Protein AF-A0A534RZ06-F1 (afdb_monomer_lite)

Structure (mmCIF, N/CA/C/O backbone):
data_AF-A0A534RZ06-F1
#
_entry.id   AF-A0A534RZ06-F1
#
loop_
_atom_site.group_PDB
_atom_site.id
_atom_site.type_symbol
_atom_site.label_atom_id
_atom_site.label_alt_id
_atom_site.label_comp_id
_atom_site.label_asym_id
_atom_site.label_entity_id
_atom_site.label_seq_id
_atom_site.pdbx_PDB_ins_code
_atom_site.Cartn_x
_atom_site.Cartn_y
_atom_site.Cartn_z
_atom_site.occupancy
_atom_site.B_iso_or_equiv
_atom_site.auth_seq_id
_atom_site.auth_comp_id
_atom_site.auth_asym_id
_atom_site.auth_atom_id
_atom_site.pdbx_PDB_model_num
ATOM 1 N N . MET A 1 1 ? 25.420 -10.257 12.983 1.00 40.84 1 MET A N 1
ATOM 2 C CA . MET A 1 1 ? 25.361 -9.432 11.754 1.00 40.84 1 MET A CA 1
ATOM 3 C C . MET A 1 1 ? 24.153 -8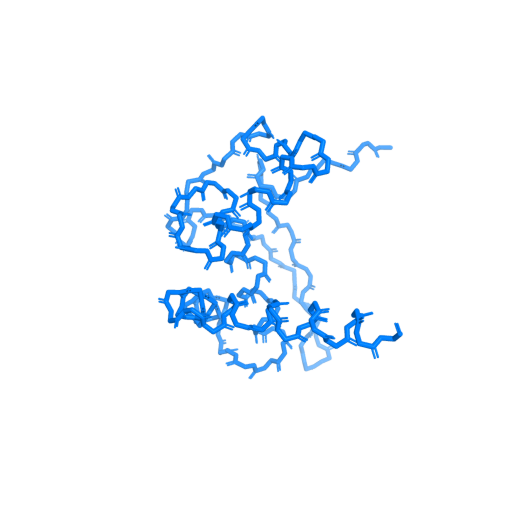.516 11.864 1.00 40.84 1 MET A C 1
ATOM 5 O O . MET A 1 1 ? 23.089 -9.042 12.169 1.00 40.84 1 MET A O 1
ATOM 9 N N . PRO A 1 2 ? 24.287 -7.189 11.704 1.00 40.28 2 PRO A N 1
ATOM 10 C CA . PRO A 1 2 ? 23.161 -6.281 11.870 1.00 40.28 2 PRO A CA 1
ATOM 11 C C . PRO A 1 2 ? 22.252 -6.364 10.639 1.00 40.28 2 PRO A C 1
ATOM 13 O O . PRO A 1 2 ? 22.659 -6.086 9.514 1.00 40.28 2 PRO A O 1
ATOM 16 N N . SER A 1 3 ? 21.017 -6.792 10.867 1.00 42.94 3 SER A N 1
ATOM 17 C CA . SER A 1 3 ? 19.908 -6.768 9.919 1.00 42.94 3 SER A CA 1
ATOM 18 C C . SER A 1 3 ? 19.452 -5.320 9.714 1.00 42.94 3 SER A C 1
ATOM 20 O O . SER A 1 3 ? 18.715 -4.786 10.541 1.00 42.94 3 SER A O 1
ATOM 22 N N . CYS A 1 4 ? 19.925 -4.673 8.647 1.00 35.75 4 CYS A N 1
ATOM 23 C CA . CYS A 1 4 ? 19.556 -3.300 8.302 1.00 35.75 4 CYS A CA 1
ATOM 24 C C . CYS A 1 4 ? 18.425 -3.267 7.257 1.00 35.75 4 CYS A C 1
ATOM 26 O O . CYS A 1 4 ? 18.323 -4.121 6.378 1.00 35.75 4 CYS A O 1
ATOM 28 N N . SER A 1 5 ? 17.548 -2.290 7.433 1.00 39.47 5 SER A N 1
ATOM 29 C CA . SER A 1 5 ? 16.148 -2.193 7.017 1.00 39.47 5 SER A CA 1
ATOM 30 C C . SER A 1 5 ? 15.879 -1.816 5.546 1.00 39.47 5 SER A C 1
ATOM 32 O O . SER A 1 5 ? 16.617 -1.084 4.893 1.00 39.47 5 SER A O 1
ATOM 34 N N . ARG A 1 6 ? 14.729 -2.318 5.074 1.00 52.69 6 ARG A N 1
ATOM 35 C CA . ARG A 1 6 ? 14.227 -2.573 3.704 1.00 52.69 6 ARG A CA 1
ATOM 36 C C . ARG A 1 6 ? 14.026 -1.418 2.696 1.00 52.69 6 ARG A C 1
ATOM 38 O O . ARG A 1 6 ? 13.362 -1.655 1.699 1.00 52.69 6 ARG A O 1
ATOM 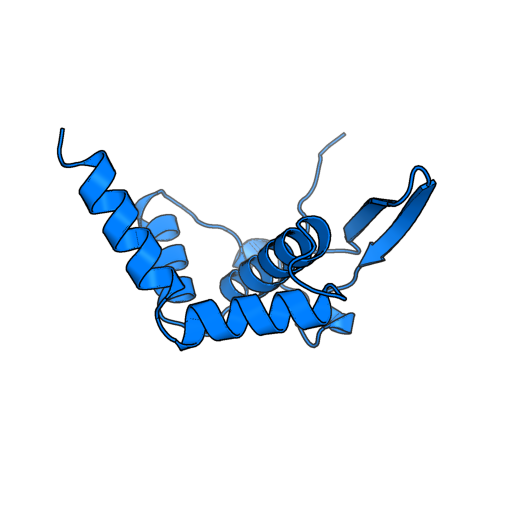45 N N . ILE A 1 7 ? 14.580 -0.215 2.867 1.00 47.81 7 ILE A N 1
ATOM 46 C CA . ILE A 1 7 ? 14.417 0.874 1.858 1.00 47.81 7 ILE A CA 1
ATOM 47 C C . ILE A 1 7 ? 15.700 1.606 1.459 1.00 47.81 7 ILE A C 1
ATOM 49 O O . ILE A 1 7 ? 15.724 2.289 0.437 1.00 47.81 7 ILE A O 1
ATOM 53 N N . CYS A 1 8 ? 16.805 1.390 2.168 1.00 46.25 8 CYS A N 1
ATOM 54 C CA . CYS A 1 8 ? 18.085 2.019 1.829 1.00 46.25 8 CYS A CA 1
ATOM 55 C C . CYS A 1 8 ? 18.900 1.247 0.765 1.00 46.25 8 CYS A C 1
ATOM 57 O O . CYS A 1 8 ? 20.015 1.648 0.442 1.00 46.25 8 CYS A O 1
ATOM 59 N N . GLY A 1 9 ? 18.373 0.142 0.222 1.00 53.78 9 GLY A N 1
ATOM 60 C CA . GLY A 1 9 ? 19.046 -0.723 -0.754 1.00 53.78 9 GLY A CA 1
ATOM 61 C C . GLY A 1 9 ? 18.098 -1.757 -1.382 1.00 53.78 9 GLY A C 1
ATOM 62 O O . GLY A 1 9 ? 16.925 -1.802 -1.003 1.00 53.78 9 GLY A O 1
ATOM 63 N N . PRO A 1 10 ? 18.575 -2.583 -2.335 1.00 55.88 10 PRO A N 1
ATOM 64 C CA . PRO A 1 10 ? 17.740 -3.562 -3.031 1.00 55.88 10 PRO A CA 1
ATOM 65 C C . PRO A 1 10 ? 17.096 -4.540 -2.041 1.00 55.88 10 PRO A C 1
ATOM 67 O O . PRO A 1 10 ? 17.781 -5.197 -1.251 1.00 55.88 10 PRO A O 1
ATOM 70 N N . THR A 1 11 ? 15.767 -4.656 -2.089 1.00 66.62 11 THR A N 1
ATOM 71 C CA . THR A 1 11 ? 15.027 -5.633 -1.286 1.00 66.62 11 THR A CA 1
ATOM 72 C C . THR A 1 11 ? 15.083 -6.980 -1.990 1.00 66.62 11 THR A C 1
ATOM 74 O O . THR A 1 11 ? 14.470 -7.163 -3.038 1.00 66.62 11 THR A O 1
ATOM 77 N N . LYS A 1 12 ? 15.817 -7.937 -1.415 1.00 66.50 12 LYS A N 1
ATOM 78 C CA . LYS A 1 12 ? 15.783 -9.329 -1.874 1.00 66.50 12 LYS A CA 1
ATOM 79 C C . LYS A 1 12 ? 14.431 -9.950 -1.537 1.00 66.50 12 LYS A C 1
ATOM 81 O O . LYS A 1 12 ? 14.016 -9.943 -0.376 1.00 66.50 12 LYS A O 1
ATOM 86 N N . VAL A 1 13 ? 13.775 -10.498 -2.549 1.00 73.38 13 VAL A N 1
ATOM 87 C CA . VAL A 1 13 ? 12.509 -11.216 -2.448 1.00 73.38 13 VAL A CA 1
ATOM 88 C C . VAL A 1 13 ? 12.738 -12.654 -2.882 1.00 73.38 13 VAL A C 1
ATOM 90 O O . VAL A 1 13 ? 13.259 -12.904 -3.965 1.00 73.38 13 VAL A O 1
ATOM 93 N N . ALA A 1 14 ? 12.353 -13.585 -2.013 1.00 76.06 14 ALA A N 1
ATOM 94 C CA . ALA A 1 14 ? 12.211 -14.993 -2.343 1.00 76.06 14 ALA A CA 1
ATOM 95 C C . ALA A 1 14 ? 10.710 -15.279 -2.453 1.00 76.06 14 ALA A C 1
ATOM 97 O O . ALA A 1 14 ? 9.993 -15.270 -1.452 1.00 76.06 14 ALA A O 1
ATOM 98 N N . GLU A 1 15 ? 10.228 -15.457 -3.676 1.00 76.69 15 GLU A N 1
ATOM 99 C CA . GLU A 1 15 ? 8.833 -15.750 -3.982 1.00 76.69 15 GLU A CA 1
ATOM 100 C C . GLU A 1 15 ? 8.664 -17.255 -4.183 1.00 76.69 15 GLU A C 1
ATOM 102 O O . GLU A 1 15 ? 9.289 -17.834 -5.068 1.00 76.69 15 GLU A O 1
ATOM 107 N N . LEU A 1 16 ? 7.799 -17.887 -3.389 1.00 78.19 16 LEU A N 1
ATOM 108 C CA . LEU A 1 16 ? 7.357 -19.259 -3.625 1.00 78.19 16 LEU A CA 1
ATOM 109 C C . LEU A 1 16 ? 6.028 -19.224 -4.382 1.00 78.19 16 LEU A C 1
ATOM 111 O O . LEU A 1 16 ? 5.011 -18.811 -3.825 1.00 78.19 16 LEU A O 1
ATOM 115 N N . ARG A 1 17 ? 6.029 -19.686 -5.632 1.00 74.69 17 ARG A N 1
ATOM 116 C CA . ARG A 1 17 ? 4.838 -19.740 -6.484 1.00 74.69 17 ARG A CA 1
ATOM 117 C C . ARG A 1 17 ? 4.817 -21.039 -7.278 1.00 74.69 17 ARG A C 1
ATOM 119 O O . ARG A 1 17 ? 5.828 -21.425 -7.857 1.00 74.69 17 ARG A O 1
ATOM 126 N N . ASP A 1 18 ? 3.677 -21.730 -7.266 1.00 76.62 18 ASP A N 1
ATOM 127 C CA . ASP A 1 18 ? 3.473 -23.008 -7.969 1.00 76.62 18 ASP A CA 1
ATOM 128 C C . ASP A 1 18 ? 4.553 -24.066 -7.647 1.00 76.62 18 ASP A C 1
ATOM 130 O O . ASP A 1 18 ? 5.008 -24.818 -8.507 1.00 76.62 18 ASP A O 1
ATOM 134 N N . GLY A 1 19 ? 5.009 -24.096 -6.388 1.00 79.25 19 GLY A N 1
ATOM 135 C CA . GLY A 1 19 ? 6.055 -25.011 -5.915 1.00 79.25 19 GLY A CA 1
ATOM 136 C C . GLY A 1 19 ? 7.485 -24.637 -6.326 1.00 79.25 19 GLY A C 1
ATOM 137 O O . GLY A 1 19 ? 8.414 -25.365 -5.988 1.00 79.25 19 GLY A O 1
ATOM 138 N N . GLN A 1 20 ? 7.688 -23.510 -7.016 1.00 75.25 20 GLN A N 1
ATOM 139 C CA . GLN A 1 20 ? 9.003 -23.006 -7.412 1.00 75.25 20 GLN A CA 1
ATOM 140 C C . GLN A 1 20 ? 9.376 -21.766 -6.602 1.00 75.25 20 GLN A C 1
ATOM 142 O O . GLN A 1 20 ? 8.563 -20.858 -6.430 1.00 75.25 20 GLN A O 1
ATOM 147 N N . VAL A 1 21 ? 10.621 -21.716 -6.129 1.00 81.88 21 VAL A N 1
ATOM 148 C CA . VAL A 1 21 ? 11.184 -20.522 -5.489 1.00 81.88 21 VAL A CA 1
ATOM 149 C C . VAL A 1 21 ? 11.902 -19.697 -6.549 1.00 81.88 21 VAL A C 1
ATOM 151 O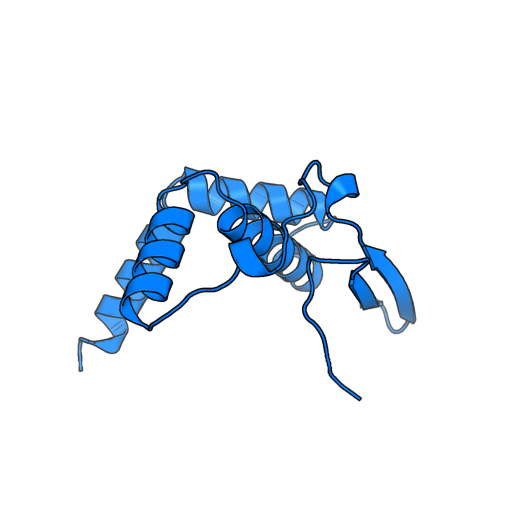 O . VAL A 1 21 ? 12.816 -20.189 -7.210 1.00 81.88 21 VAL A O 1
ATOM 154 N N . LYS A 1 22 ? 11.498 -18.440 -6.705 1.00 80.50 22 LYS A N 1
ATOM 155 C CA . LYS A 1 22 ? 12.196 -17.443 -7.516 1.00 80.50 22 LYS A CA 1
ATOM 156 C C . LYS A 1 22 ? 12.785 -16.388 -6.600 1.00 80.50 22 LYS A C 1
ATOM 158 O O . LYS A 1 22 ? 12.086 -15.812 -5.772 1.00 80.50 22 LYS A O 1
ATOM 163 N N . GLU A 1 23 ? 14.069 -16.118 -6.774 1.00 80.56 23 GLU A N 1
ATOM 164 C CA . GLU A 1 23 ? 14.753 -15.038 -6.076 1.00 80.56 23 GLU A CA 1
ATOM 165 C C . GLU A 1 23 ? 14.960 -13.865 -7.027 1.00 80.56 23 GLU A C 1
ATOM 167 O O . GLU A 1 23 ? 15.495 -14.025 -8.124 1.00 80.56 23 GLU A O 1
ATOM 172 N N . TYR A 1 24 ? 14.539 -12.677 -6.609 1.00 79.19 24 TYR A N 1
ATOM 173 C CA . TYR A 1 24 ? 14.765 -11.444 -7.352 1.00 79.19 24 TYR A CA 1
ATOM 174 C C . TYR A 1 24 ? 14.971 -10.267 -6.403 1.00 79.19 24 TYR A C 1
ATOM 176 O O . TYR A 1 24 ? 14.637 -10.316 -5.218 1.00 79.19 24 TYR A O 1
ATOM 184 N N . ALA A 1 25 ? 15.576 -9.203 -6.919 1.00 74.62 25 ALA A N 1
ATOM 185 C CA . ALA A 1 25 ? 15.749 -7.958 -6.192 1.00 74.62 25 ALA A CA 1
ATOM 186 C C . ALA A 1 25 ? 14.710 -6.944 -6.665 1.00 74.62 25 ALA A C 1
ATOM 188 O O . ALA A 1 25 ? 14.467 -6.806 -7.863 1.00 74.62 25 ALA A O 1
ATOM 189 N N . ILE A 1 26 ? 14.121 -6.244 -5.704 1.00 73.38 26 ILE A N 1
ATOM 190 C CA . ILE A 1 26 ? 13.210 -5.137 -5.932 1.00 73.38 26 ILE A CA 1
ATOM 191 C C . ILE A 1 26 ? 13.902 -3.839 -5.525 1.00 73.38 26 ILE A C 1
ATOM 193 O O . ILE A 1 26 ? 14.391 -3.718 -4.397 1.00 73.38 26 ILE A O 1
ATOM 197 N N . GLU A 1 27 ? 13.880 -2.853 -6.414 1.00 77.38 27 GLU A N 1
ATOM 198 C CA . GLU A 1 27 ? 14.304 -1.485 -6.135 1.00 77.38 27 GLU A CA 1
ATOM 199 C C . GLU A 1 27 ? 13.097 -0.530 -6.142 1.00 77.38 27 GLU A C 1
ATOM 201 O O . GLU A 1 27 ? 12.252 -0.629 -7.036 1.00 77.38 27 GLU A O 1
ATOM 206 N N . PRO A 1 28 ? 12.988 0.406 -5.176 1.00 71.44 28 PRO A N 1
ATOM 207 C CA . PRO A 1 28 ? 11.896 1.386 -5.129 1.00 71.44 28 PRO A CA 1
ATOM 208 C C . PRO A 1 28 ? 11.724 2.170 -6.439 1.00 71.44 28 PRO A C 1
ATOM 210 O O . PRO A 1 28 ? 10.599 2.474 -6.844 1.00 71.44 28 PRO A O 1
ATOM 213 N N . GLU A 1 29 ? 12.830 2.441 -7.134 1.00 77.38 29 GLU A N 1
ATOM 214 C CA . GLU A 1 29 ? 12.856 3.148 -8.414 1.00 77.38 29 GLU A CA 1
ATOM 215 C C . GLU A 1 29 ? 12.071 2.436 -9.519 1.00 77.38 29 GLU A C 1
ATOM 217 O O . GLU A 1 29 ? 11.515 3.104 -10.390 1.00 77.38 29 GLU A O 1
ATOM 222 N N . GLN A 1 30 ? 11.962 1.103 -9.467 1.00 73.88 30 GLN A N 1
ATOM 223 C CA . GLN A 1 30 ? 11.200 0.320 -10.447 1.00 73.88 30 GLN A CA 1
ATOM 224 C C . GLN A 1 30 ? 9.699 0.633 -10.409 1.00 73.88 30 GLN A C 1
ATOM 226 O O . GLN A 1 30 ? 8.997 0.382 -11.384 1.00 73.88 30 GLN A O 1
ATOM 231 N N . PHE A 1 31 ? 9.211 1.214 -9.310 1.00 72.94 31 PHE A N 1
ATOM 232 C CA . PHE A 1 31 ? 7.812 1.614 -9.145 1.00 72.94 31 PHE A CA 1
ATOM 233 C C . PHE A 1 31 ? 7.629 3.135 -9.089 1.00 72.94 31 PHE A C 1
ATOM 235 O O . PHE A 1 31 ? 6.558 3.615 -8.724 1.00 72.94 31 PHE A O 1
ATOM 242 N N . GLY A 1 32 ? 8.665 3.904 -9.441 1.00 72.62 32 GLY A N 1
ATOM 243 C CA . GLY A 1 32 ? 8.625 5.367 -9.428 1.00 72.62 32 GLY A CA 1
ATOM 244 C C . GLY A 1 32 ? 8.786 5.999 -8.041 1.00 72.62 32 GLY A C 1
ATOM 245 O O . GLY A 1 32 ? 8.567 7.203 -7.899 1.00 72.62 32 GLY A O 1
ATOM 246 N N . PHE A 1 33 ? 9.186 5.227 -7.026 1.00 75.44 33 PHE A N 1
ATOM 247 C CA . PHE A 1 33 ? 9.494 5.760 -5.701 1.00 75.44 33 PHE A CA 1
ATOM 248 C C . PHE A 1 33 ? 10.945 6.231 -5.621 1.00 75.44 33 PHE A C 1
ATOM 250 O O . PHE A 1 33 ? 11.847 5.663 -6.237 1.00 75.44 33 PHE A O 1
ATOM 257 N N . LYS A 1 34 ? 11.186 7.278 -4.829 1.00 71.00 34 LYS A N 1
ATOM 258 C CA . LYS A 1 34 ? 12.549 7.718 -4.518 1.00 71.00 34 LYS A CA 1
ATOM 259 C C . LYS A 1 34 ? 13.107 6.864 -3.384 1.00 71.00 34 LYS A C 1
ATOM 261 O O . LYS A 1 34 ? 12.390 6.564 -2.429 1.00 71.00 34 LYS A O 1
ATOM 266 N N . ARG A 1 35 ? 14.400 6.525 -3.444 1.00 66.81 35 ARG A N 1
ATOM 267 C CA . ARG A 1 35 ? 15.103 5.976 -2.275 1.00 66.81 35 ARG A CA 1
ATOM 268 C C . ARG A 1 35 ? 14.983 6.968 -1.127 1.00 66.81 35 ARG A C 1
ATOM 270 O O . ARG A 1 35 ? 15.395 8.119 -1.254 1.00 66.81 35 ARG A O 1
ATOM 277 N N . CYS A 1 3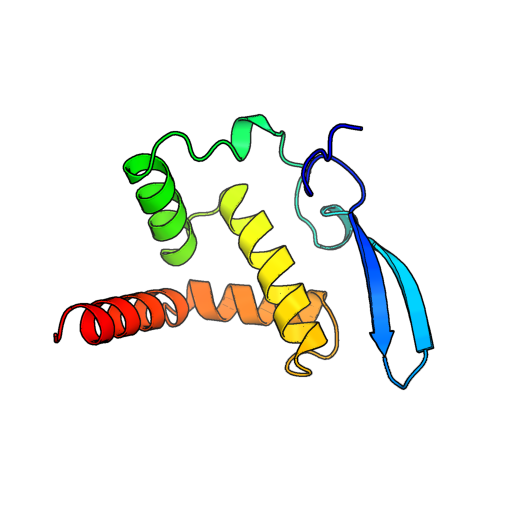6 ? 14.399 6.509 -0.032 1.00 63.66 36 CYS A N 1
ATOM 278 C CA . CYS A 1 36 ? 14.282 7.292 1.188 1.00 63.66 36 CYS A CA 1
ATOM 279 C C . CYS A 1 36 ? 15.479 6.971 2.079 1.00 63.66 36 CYS A C 1
ATOM 281 O O . CYS A 1 36 ? 15.945 5.828 2.119 1.00 63.66 36 CYS A O 1
ATOM 283 N N . ARG A 1 37 ? 15.991 7.975 2.784 1.00 60.81 37 ARG A N 1
ATOM 284 C CA . ARG A 1 37 ? 17.065 7.765 3.755 1.00 60.81 37 ARG A CA 1
ATOM 285 C C . ARG A 1 37 ? 16.480 7.201 5.050 1.00 60.81 37 ARG A C 1
ATOM 287 O O . ARG A 1 37 ? 15.305 7.411 5.351 1.00 60.81 37 ARG A O 1
ATOM 294 N N . LEU A 1 38 ? 17.283 6.460 5.812 1.00 60.34 38 LEU A N 1
ATOM 295 C CA . LEU A 1 38 ? 16.814 5.755 7.011 1.00 60.34 38 LEU A CA 1
ATOM 29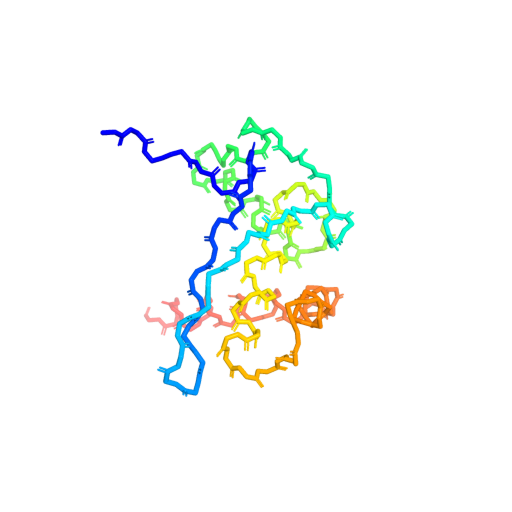6 C C . LEU A 1 38 ? 16.209 6.721 8.044 1.00 60.34 38 LEU A C 1
ATOM 298 O O . LEU A 1 38 ? 15.255 6.380 8.742 1.00 60.34 38 LEU A O 1
ATOM 302 N N . GLU A 1 39 ? 16.728 7.946 8.095 1.00 59.91 39 GLU A N 1
ATOM 303 C CA . GLU A 1 39 ? 16.268 9.012 8.980 1.00 59.91 39 GLU A CA 1
ATOM 304 C C . GLU A 1 39 ? 14.832 9.462 8.663 1.00 59.91 39 GLU A C 1
ATOM 306 O O . GLU A 1 39 ? 14.129 9.936 9.551 1.00 59.91 39 GLU A O 1
ATOM 311 N N . GLU A 1 40 ? 14.356 9.270 7.428 1.00 60.94 40 GLU A N 1
ATOM 312 C CA . GLU A 1 40 ? 12.993 9.622 6.999 1.00 60.94 40 GLU A CA 1
ATOM 313 C C . GLU A 1 40 ? 11.949 8.571 7.415 1.00 60.94 40 GLU A C 1
ATOM 315 O O . GLU A 1 40 ? 10.746 8.817 7.316 1.00 60.94 40 GLU A O 1
ATOM 320 N N . LEU A 1 41 ? 12.402 7.405 7.891 1.00 61.59 41 LEU A N 1
ATOM 321 C CA . LEU A 1 41 ? 11.564 6.298 8.367 1.00 61.59 41 LEU A CA 1
ATOM 322 C C . LEU A 1 41 ? 11.593 6.134 9.889 1.00 61.59 41 LEU A C 1
ATOM 324 O O . LEU A 1 41 ? 10.951 5.228 10.422 1.00 61.59 41 LEU A O 1
ATOM 328 N N . HIS A 1 42 ? 12.326 6.991 10.600 1.00 66.75 42 HIS A N 1
ATOM 329 C CA . HIS A 1 42 ? 12.354 6.965 12.055 1.00 66.75 42 HIS A CA 1
ATOM 330 C C . HIS A 1 42 ? 10.999 7.424 12.615 1.00 66.75 42 HIS A C 1
ATOM 332 O O . HIS A 1 42 ? 10.699 8.613 12.670 1.00 66.75 42 HIS A O 1
ATOM 338 N N . GLY A 1 43 ? 10.187 6.460 13.060 1.00 60.44 43 GLY A N 1
ATOM 339 C CA . GLY A 1 43 ? 8.867 6.699 13.658 1.00 60.44 43 GLY A CA 1
ATOM 340 C C . GLY A 1 43 ? 8.895 7.380 15.030 1.00 60.44 43 GLY A C 1
ATOM 341 O O . GLY A 1 43 ? 7.843 7.755 15.540 1.00 60.44 43 GLY A O 1
ATOM 342 N N . GLY A 1 44 ? 10.080 7.564 15.621 1.00 73.75 44 GLY A N 1
ATOM 343 C CA . GLY A 1 44 ? 10.245 8.223 16.913 1.00 73.75 44 GLY A CA 1
ATOM 344 C C . GLY A 1 44 ? 9.516 7.482 18.039 1.00 73.75 44 GLY A C 1
ATOM 345 O O . GLY A 1 44 ? 9.746 6.290 18.234 1.00 73.75 44 GLY A O 1
ATOM 346 N N . ASN A 1 45 ? 8.668 8.182 18.795 1.00 80.88 45 ASN A N 1
ATOM 347 C CA . ASN A 1 45 ? 7.833 7.598 19.851 1.00 80.88 45 ASN A CA 1
ATOM 348 C C . ASN A 1 45 ? 6.464 7.096 19.326 1.00 80.88 45 ASN A C 1
ATOM 350 O O . ASN A 1 45 ? 6.140 7.233 18.145 1.00 80.88 45 ASN A O 1
ATOM 354 N N . ALA A 1 46 ? 5.655 6.491 20.205 1.00 80.00 46 ALA A N 1
ATOM 355 C CA . ALA A 1 46 ? 4.359 5.914 19.835 1.00 80.00 46 ALA A CA 1
ATOM 356 C C . ALA A 1 46 ? 3.390 6.950 19.230 1.00 80.00 46 ALA A C 1
ATOM 358 O O . ALA A 1 46 ? 2.763 6.666 18.210 1.00 80.00 46 ALA A O 1
ATOM 359 N N . ASP A 1 47 ? 3.318 8.159 19.796 1.00 80.38 47 ASP A N 1
ATOM 360 C CA . ASP A 1 47 ? 2.458 9.239 19.295 1.00 80.38 47 ASP A CA 1
ATOM 361 C C . ASP A 1 47 ? 2.890 9.725 17.905 1.00 80.38 47 ASP A C 1
ATOM 363 O O . ASP A 1 47 ? 2.064 9.926 17.013 1.00 80.38 47 ASP A O 1
ATOM 367 N N . GLN A 1 48 ? 4.200 9.862 17.685 1.00 80.12 48 GLN A N 1
ATOM 368 C CA . GLN A 1 48 ? 4.770 10.230 16.389 1.00 80.12 48 GLN A CA 1
ATOM 369 C C . GLN A 1 48 ? 4.486 9.155 15.339 1.00 80.12 48 GLN A C 1
ATOM 371 O O . GLN A 1 48 ? 4.042 9.473 14.236 1.00 80.12 48 GLN A O 1
ATOM 376 N N . SER A 1 49 ? 4.657 7.882 15.694 1.00 78.50 49 SER A N 1
ATOM 377 C CA . SER A 1 49 ? 4.337 6.758 14.814 1.00 78.50 49 SER A CA 1
ATOM 378 C C . SER A 1 49 ? 2.847 6.721 14.463 1.00 78.50 49 SER A C 1
ATOM 380 O O . SER A 1 49 ? 2.497 6.552 13.294 1.00 78.50 49 SER A O 1
ATOM 382 N N . ALA A 1 50 ? 1.961 6.954 15.435 1.00 82.69 50 ALA A N 1
ATOM 383 C CA . ALA A 1 50 ? 0.521 7.029 15.204 1.00 82.69 50 ALA A CA 1
ATOM 384 C C . ALA A 1 50 ? 0.149 8.186 14.262 1.00 82.69 50 ALA A C 1
ATOM 386 O O . ALA A 1 50 ? -0.633 7.992 13.330 1.00 82.69 50 ALA A O 1
ATOM 387 N N . ALA A 1 51 ? 0.753 9.365 14.444 1.00 84.44 51 ALA A N 1
ATOM 388 C CA . ALA A 1 51 ? 0.547 10.514 13.565 1.00 84.44 51 ALA A CA 1
ATOM 389 C C . ALA A 1 51 ? 1.052 10.257 12.134 1.00 84.44 51 ALA A C 1
ATOM 391 O O . ALA A 1 51 ? 0.401 10.657 11.167 1.00 84.44 51 ALA A O 1
ATOM 392 N N . ILE A 1 52 ? 2.185 9.561 11.982 1.00 84.25 52 ILE A N 1
ATOM 393 C CA . ILE A 1 52 ? 2.710 9.150 10.672 1.00 84.25 52 ILE A CA 1
ATOM 394 C C . ILE A 1 52 ? 1.731 8.192 9.992 1.00 84.25 52 ILE A C 1
ATOM 396 O O . ILE A 1 52 ? 1.364 8.421 8.841 1.00 84.25 52 ILE A O 1
ATOM 400 N N . VAL A 1 53 ? 1.267 7.157 10.698 1.00 85.12 53 VAL A N 1
ATOM 401 C CA . VAL A 1 53 ? 0.307 6.183 10.156 1.00 85.12 53 VAL A CA 1
ATOM 402 C C . VAL A 1 53 ? -1.005 6.862 9.766 1.00 85.12 53 VAL A C 1
ATOM 404 O O . VAL A 1 53 ? -1.489 6.642 8.657 1.00 85.12 53 VAL A O 1
ATOM 407 N N . ALA A 1 54 ? -1.552 7.726 10.625 1.00 86.31 54 ALA A N 1
ATOM 408 C CA . ALA A 1 54 ? -2.750 8.500 10.310 1.00 86.31 54 ALA A CA 1
ATOM 409 C C . ALA A 1 54 ? -2.544 9.350 9.048 1.00 86.31 54 ALA A C 1
ATOM 411 O O . ALA A 1 54 ? -3.338 9.260 8.118 1.00 86.31 54 ALA A O 1
ATOM 412 N N . GLY A 1 55 ? -1.420 10.068 8.954 1.00 86.56 55 GLY A N 1
ATOM 413 C CA . GLY A 1 55 ? -1.086 10.857 7.770 1.00 86.56 55 GLY A CA 1
ATOM 414 C C . GLY A 1 55 ? -0.970 10.020 6.492 1.00 86.56 55 GLY A C 1
ATOM 415 O O . GLY A 1 55 ? -1.427 10.455 5.437 1.00 86.56 55 GLY A O 1
ATOM 416 N N . VAL A 1 56 ? -0.397 8.814 6.565 1.00 88.38 56 VAL A N 1
ATOM 417 C CA . VAL A 1 56 ? -0.343 7.889 5.421 1.00 88.38 56 VAL A CA 1
ATOM 418 C C . VAL A 1 56 ? -1.748 7.471 4.984 1.00 88.38 56 VAL A C 1
ATOM 420 O O . VAL A 1 56 ? -2.037 7.498 3.788 1.00 88.38 56 VAL A O 1
ATOM 423 N N . LEU A 1 57 ? -2.618 7.120 5.934 1.00 88.12 57 LEU A N 1
ATOM 424 C CA . LEU A 1 57 ? -3.998 6.705 5.660 1.00 88.12 57 LEU A CA 1
ATOM 425 C C . LEU A 1 57 ? -4.881 7.853 5.159 1.00 88.12 57 LEU A C 1
ATOM 427 O O . LEU A 1 57 ? -5.787 7.606 4.372 1.00 88.12 57 LEU A O 1
ATOM 431 N N . ASP A 1 58 ? -4.578 9.091 5.547 1.00 86.12 58 ASP A N 1
ATOM 432 C CA . ASP A 1 58 ? -5.216 10.307 5.028 1.00 86.12 58 ASP A CA 1
ATOM 433 C C . ASP A 1 58 ? -4.665 10.707 3.638 1.00 86.12 58 ASP A C 1
ATOM 435 O O . ASP A 1 58 ? -5.014 11.746 3.079 1.00 86.12 58 ASP A O 1
ATOM 439 N N . GLY A 1 59 ? -3.769 9.900 3.057 1.00 84.94 59 GLY A N 1
ATOM 440 C CA . GLY A 1 59 ? -3.234 10.106 1.713 1.00 84.94 59 GLY A CA 1
ATOM 441 C C . GLY A 1 59 ? -2.089 11.117 1.627 1.00 84.94 59 GLY A C 1
ATOM 442 O O . GLY A 1 59 ? -1.684 11.489 0.518 1.00 84.94 59 GLY A O 1
ATOM 443 N N . LYS A 1 60 ? -1.493 11.540 2.748 1.00 86.44 60 LYS A N 1
ATOM 444 C CA . LYS A 1 60 ? -0.334 12.445 2.741 1.00 86.44 60 LYS A CA 1
ATOM 445 C C . LYS A 1 60 ? 0.839 11.797 2.003 1.00 86.44 60 LYS A C 1
ATOM 447 O O . LYS A 1 60 ? 1.348 10.745 2.393 1.00 86.44 60 LYS A O 1
ATOM 452 N N . LYS A 1 61 ? 1.297 12.440 0.925 1.00 82.44 61 LYS A N 1
ATOM 453 C CA . LYS A 1 61 ? 2.496 12.006 0.193 1.00 82.44 61 LYS A CA 1
ATOM 454 C C . LYS A 1 61 ? 3.717 12.145 1.102 1.00 82.44 61 LYS A C 1
ATOM 456 O O . LYS A 1 61 ? 3.993 13.233 1.602 1.00 82.44 61 LYS A O 1
ATOM 461 N N . SER A 1 62 ? 4.406 11.039 1.352 1.00 83.12 62 SER A N 1
ATOM 462 C CA . SER A 1 62 ? 5.585 10.973 2.216 1.00 83.12 62 SER A CA 1
ATOM 463 C C . SER A 1 62 ? 6.371 9.695 1.930 1.00 83.12 62 SER A C 1
ATOM 465 O O . SER A 1 62 ? 5.797 8.727 1.436 1.00 83.12 62 SER A O 1
ATOM 467 N N . ALA A 1 63 ? 7.646 9.666 2.322 1.00 81.38 63 ALA A N 1
ATOM 468 C CA . ALA A 1 63 ? 8.469 8.457 2.301 1.00 81.38 63 ALA A CA 1
ATOM 469 C C . ALA A 1 63 ? 7.760 7.268 2.972 1.00 81.38 63 ALA A C 1
ATOM 471 O O . ALA A 1 63 ? 7.686 6.180 2.409 1.00 81.38 63 ALA A O 1
ATOM 472 N N . ALA A 1 64 ? 7.154 7.501 4.142 1.00 83.06 64 ALA A N 1
ATOM 473 C CA . ALA A 1 64 ? 6.388 6.500 4.881 1.00 83.06 64 ALA A CA 1
ATOM 474 C C . ALA A 1 64 ? 5.211 5.930 4.070 1.00 83.06 64 ALA A C 1
ATOM 476 O O . ALA A 1 64 ? 4.956 4.727 4.118 1.00 83.06 64 ALA A O 1
ATOM 477 N N . ARG A 1 65 ? 4.516 6.766 3.287 1.00 85.75 65 ARG A N 1
ATOM 478 C CA . ARG A 1 65 ? 3.440 6.308 2.396 1.00 85.75 65 ARG A CA 1
ATOM 479 C C . ARG A 1 65 ? 3.983 5.365 1.330 1.00 85.75 65 ARG A C 1
ATOM 481 O O . ARG A 1 65 ? 3.390 4.314 1.110 1.00 85.75 65 ARG A O 1
ATOM 488 N N . ASP A 1 66 ? 5.099 5.714 0.707 1.00 85.12 66 ASP A N 1
ATOM 489 C CA . ASP A 1 66 ? 5.707 4.913 -0.357 1.00 85.12 66 ASP A CA 1
ATOM 490 C C . ASP A 1 66 ? 6.120 3.522 0.164 1.00 85.12 66 ASP A C 1
ATOM 492 O O . ASP A 1 66 ? 5.848 2.506 -0.477 1.00 85.12 66 ASP A O 1
ATOM 496 N N . VAL A 1 67 ? 6.650 3.449 1.394 1.00 82.62 67 VAL A N 1
ATOM 497 C CA . VAL A 1 67 ? 6.934 2.179 2.095 1.00 82.62 67 VAL A CA 1
ATOM 498 C C . VAL A 1 67 ? 5.683 1.331 2.274 1.00 82.62 67 VAL A C 1
ATOM 500 O O . VAL A 1 67 ? 5.700 0.118 2.041 1.00 82.62 67 VAL A O 1
ATOM 503 N N . VAL A 1 68 ? 4.605 1.954 2.752 1.00 87.19 68 VAL A N 1
ATOM 504 C CA . VAL A 1 68 ? 3.344 1.267 3.032 1.00 87.19 68 VAL A CA 1
ATOM 505 C C . VAL A 1 68 ? 2.736 0.749 1.735 1.00 87.19 68 VAL A C 1
ATOM 507 O O . VAL A 1 68 ? 2.295 -0.397 1.699 1.00 87.19 68 VAL A O 1
ATOM 510 N N . LEU A 1 69 ? 2.771 1.541 0.663 1.00 88.50 69 LEU A N 1
ATOM 511 C CA . LEU A 1 69 ? 2.297 1.139 -0.658 1.00 88.50 69 LEU A CA 1
ATOM 512 C C . LEU A 1 69 ? 3.088 -0.043 -1.216 1.00 88.50 69 LEU A C 1
ATOM 514 O O . LEU A 1 69 ? 2.479 -1.007 -1.670 1.00 88.50 69 LEU A O 1
ATOM 518 N N . LEU A 1 70 ? 4.419 -0.008 -1.129 1.00 85.88 70 LEU A N 1
ATOM 519 C CA . LEU A 1 70 ? 5.276 -1.092 -1.608 1.00 85.88 70 LEU A CA 1
ATOM 520 C C . LEU A 1 70 ? 5.008 -2.408 -0.860 1.00 85.88 70 LEU A C 1
ATOM 522 O O . LEU A 1 70 ? 4.780 -3.443 -1.486 1.00 85.88 70 LEU A O 1
ATOM 526 N N . ASN A 1 71 ? 4.982 -2.374 0.477 1.00 86.12 71 ASN A N 1
ATOM 527 C CA . ASN A 1 71 ? 4.724 -3.575 1.280 1.00 86.12 71 ASN A CA 1
ATOM 528 C C . ASN A 1 71 ? 3.291 -4.094 1.098 1.00 86.12 71 ASN A C 1
ATOM 530 O O . ASN A 1 71 ? 3.082 -5.300 0.976 1.00 86.12 71 ASN A O 1
ATOM 534 N N . SER A 1 72 ? 2.306 -3.194 1.043 1.00 88.12 72 SER A N 1
ATOM 535 C CA . SER A 1 72 ? 0.904 -3.571 0.830 1.00 88.12 72 SER A CA 1
ATOM 536 C C . SER A 1 72 ? 0.689 -4.139 -0.568 1.00 88.12 72 SER A C 1
ATOM 538 O O . SER A 1 72 ? -0.021 -5.127 -0.721 1.00 88.12 72 SER A O 1
ATOM 540 N N . GLY A 1 73 ? 1.338 -3.570 -1.585 1.00 87.56 73 GLY A N 1
ATOM 541 C CA . GLY A 1 73 ? 1.273 -4.074 -2.9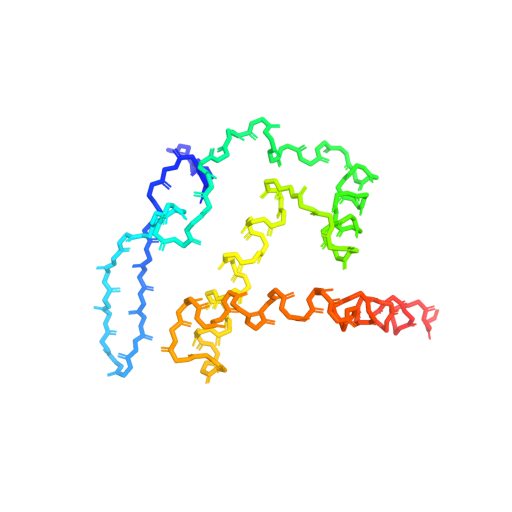50 1.00 87.56 73 GLY A CA 1
ATOM 542 C C . GLY A 1 73 ? 1.897 -5.457 -3.097 1.00 87.56 73 GLY A C 1
ATOM 543 O O . GLY A 1 73 ? 1.297 -6.331 -3.719 1.00 87.56 73 GLY A O 1
ATOM 544 N N . ALA A 1 74 ? 3.034 -5.702 -2.438 1.00 85.12 74 ALA A N 1
ATOM 545 C CA . ALA A 1 74 ? 3.621 -7.037 -2.359 1.00 85.12 74 ALA A CA 1
ATOM 546 C C . ALA A 1 74 ? 2.690 -8.036 -1.643 1.00 85.12 74 ALA A C 1
ATOM 548 O O . ALA A 1 74 ? 2.512 -9.155 -2.118 1.00 85.12 74 ALA A O 1
ATOM 549 N N . ALA A 1 75 ? 2.038 -7.634 -0.547 1.00 85.62 75 ALA A N 1
ATOM 550 C CA . ALA A 1 75 ? 1.066 -8.481 0.148 1.00 85.62 75 ALA A CA 1
ATOM 551 C C . ALA A 1 75 ? -0.178 -8.783 -0.713 1.00 85.62 75 ALA A C 1
ATOM 553 O O . ALA A 1 75 ? -0.664 -9.916 -0.739 1.00 85.62 75 ALA A O 1
ATOM 554 N N . LEU A 1 76 ? -0.684 -7.796 -1.459 1.00 87.69 76 LEU A N 1
ATOM 555 C CA . LEU A 1 76 ? -1.808 -7.973 -2.382 1.00 87.69 76 LEU A CA 1
ATOM 556 C C . LEU A 1 76 ? -1.450 -8.903 -3.546 1.00 87.69 76 LEU A C 1
ATOM 558 O O . LEU A 1 76 ? -2.259 -9.755 -3.908 1.00 87.69 76 LEU A O 1
ATOM 562 N N . TYR A 1 77 ? -0.226 -8.804 -4.061 1.00 88.19 77 TYR A N 1
ATOM 563 C CA . TYR A 1 77 ? 0.307 -9.732 -5.054 1.00 88.19 77 TYR A CA 1
ATOM 564 C C . TYR A 1 77 ? 0.389 -11.170 -4.516 1.00 88.19 77 TYR A C 1
ATOM 566 O O . TYR A 1 77 ? -0.200 -12.078 -5.097 1.00 88.19 77 TYR A O 1
ATOM 574 N N . VAL A 1 78 ? 1.024 -11.378 -3.356 1.00 85.69 78 VAL A N 1
ATOM 575 C CA . VAL A 1 78 ? 1.174 -12.718 -2.750 1.00 85.69 78 VAL A CA 1
ATOM 576 C C . VAL A 1 78 ? -0.175 -13.331 -2.353 1.00 85.69 78 VAL A C 1
ATOM 578 O O . VAL A 1 78 ? -0.346 -14.544 -2.419 1.00 85.69 78 VAL A O 1
ATOM 581 N N . SER A 1 79 ? -1.165 -12.511 -1.986 1.00 85.31 79 SER A N 1
ATOM 582 C CA . SER A 1 79 ? -2.533 -12.982 -1.707 1.00 85.31 79 SER A CA 1
ATOM 583 C C . SER A 1 79 ? -3.358 -13.310 -2.960 1.00 85.31 79 SER A C 1
ATOM 585 O O . SER A 1 79 ? -4.521 -13.690 -2.833 1.00 85.31 79 SER A O 1
ATOM 587 N N . GLY A 1 80 ? -2.796 -13.144 -4.163 1.00 87.38 80 GLY A N 1
ATOM 588 C CA . GLY A 1 80 ? -3.482 -13.390 -5.433 1.00 87.38 80 GLY A CA 1
ATOM 589 C C . GLY A 1 80 ? -4.519 -12.327 -5.808 1.00 87.38 80 GLY A C 1
ATOM 590 O O . GLY A 1 80 ? -5.259 -12.511 -6.770 1.00 87.38 80 GLY A O 1
ATOM 591 N N . LYS A 1 81 ? -4.587 -11.208 -5.071 1.00 88.06 81 LYS A N 1
ATOM 592 C CA . LYS A 1 81 ? -5.494 -10.084 -5.365 1.00 88.06 81 LYS A CA 1
ATOM 593 C C . LYS A 1 81 ? -4.966 -9.146 -6.449 1.00 88.06 81 LYS A C 1
ATOM 595 O O . LYS A 1 81 ? -5.727 -8.327 -6.954 1.00 88.06 81 LYS A O 1
ATOM 600 N N . ALA A 1 82 ? -3.685 -9.251 -6.790 1.00 90.38 82 ALA A N 1
ATOM 601 C CA . ALA A 1 82 ? -3.044 -8.484 -7.848 1.00 90.38 82 ALA A CA 1
ATOM 602 C C . ALA A 1 82 ? -2.206 -9.406 -8.743 1.00 90.38 82 ALA A C 1
ATOM 604 O O . ALA A 1 82 ? -1.549 -10.319 -8.245 1.00 90.38 82 ALA A O 1
ATOM 605 N N . ALA A 1 83 ? -2.209 -9.156 -10.056 1.00 87.62 83 ALA A N 1
ATOM 606 C CA . ALA A 1 83 ? -1.431 -9.943 -11.017 1.00 87.62 83 ALA A CA 1
ATOM 607 C C . ALA A 1 83 ? 0.071 -9.621 -10.959 1.00 87.62 83 ALA A C 1
ATOM 609 O O . ALA A 1 83 ? 0.899 -10.485 -11.248 1.00 87.62 83 ALA A O 1
ATOM 610 N N . THR A 1 84 ? 0.418 -8.398 -10.553 1.00 88.19 84 THR A N 1
ATOM 611 C CA . THR A 1 84 ? 1.793 -7.940 -10.334 1.00 88.19 84 THR A CA 1
ATOM 612 C C . THR A 1 84 ? 1.901 -7.112 -9.050 1.00 88.19 84 THR A C 1
ATOM 614 O O . THR A 1 84 ? 0.904 -6.612 -8.524 1.00 88.19 84 THR A O 1
ATOM 617 N N . ILE A 1 85 ? 3.126 -6.919 -8.547 1.00 86.62 85 ILE A N 1
ATOM 618 C CA . ILE A 1 85 ? 3.384 -6.010 -7.415 1.00 86.62 85 ILE A CA 1
ATOM 619 C C . ILE A 1 85 ? 2.960 -4.578 -7.762 1.00 86.62 85 ILE A C 1
ATOM 621 O O . ILE A 1 85 ? 2.413 -3.886 -6.909 1.00 86.62 85 ILE A O 1
ATOM 625 N N . GLN A 1 86 ? 3.157 -4.147 -9.011 1.00 88.81 86 GLN A N 1
ATOM 626 C CA . GLN A 1 86 ? 2.753 -2.821 -9.475 1.00 88.81 86 GLN A CA 1
ATOM 627 C C . GLN A 1 86 ? 1.228 -2.643 -9.438 1.00 88.81 86 GLN A C 1
ATOM 629 O O . GLN A 1 86 ? 0.752 -1.622 -8.943 1.00 88.81 86 GLN A O 1
ATOM 634 N N . ASP A 1 87 ? 0.464 -3.653 -9.861 1.00 89.62 87 ASP A N 1
ATOM 635 C CA . ASP A 1 87 ? -0.999 -3.641 -9.730 1.00 89.62 87 ASP A CA 1
ATOM 636 C C . ASP A 1 87 ? -1.414 -3.607 -8.255 1.00 89.62 87 ASP A C 1
ATOM 638 O O . ASP A 1 87 ? -2.308 -2.857 -7.866 1.00 89.62 87 ASP A O 1
ATOM 642 N N . GLY A 1 88 ? -0.717 -4.368 -7.405 1.00 91.38 88 GLY A N 1
ATOM 643 C CA . GLY A 1 88 ? -0.936 -4.365 -5.961 1.00 91.38 88 GLY A CA 1
ATOM 644 C C . GLY A 1 88 ? -0.679 -2.993 -5.337 1.00 91.38 88 GLY A C 1
ATOM 645 O O . GLY A 1 88 ? -1.455 -2.547 -4.494 1.00 91.38 88 GLY A O 1
ATOM 646 N N . ILE A 1 89 ? 0.380 -2.299 -5.759 1.00 90.75 89 ILE A N 1
ATOM 647 C CA . ILE A 1 89 ? 0.673 -0.921 -5.341 1.00 90.75 89 ILE A CA 1
ATOM 648 C C . ILE A 1 89 ? -0.465 0.010 -5.775 1.00 90.75 89 ILE A C 1
ATOM 650 O O . ILE A 1 89 ? -0.897 0.846 -4.981 1.00 90.75 89 ILE A O 1
ATOM 654 N N . GLY A 1 90 ? -0.980 -0.156 -6.997 1.00 91.50 90 GLY A N 1
ATOM 655 C CA . GLY A 1 90 ? -2.138 0.584 -7.502 1.00 91.50 90 GLY A CA 1
ATOM 656 C C . GLY A 1 90 ? -3.379 0.397 -6.626 1.00 91.50 90 GLY A C 1
ATOM 657 O O . GLY A 1 90 ? -3.952 1.381 -6.161 1.00 91.50 90 GLY A O 1
ATOM 658 N N . LEU A 1 91 ? -3.730 -0.851 -6.309 1.00 91.38 91 LEU A N 1
ATOM 659 C CA . LEU A 1 91 ? -4.850 -1.186 -5.420 1.00 91.38 91 LEU A CA 1
ATOM 660 C C . LEU A 1 91 ? -4.655 -0.638 -3.998 1.00 91.38 91 LEU A C 1
ATOM 662 O O . LEU A 1 91 ? -5.592 -0.126 -3.384 1.00 91.38 91 LEU A O 1
ATOM 666 N N . ALA A 1 92 ? -3.434 -0.710 -3.461 1.00 90.94 92 ALA A N 1
ATOM 667 C CA . ALA A 1 92 ? -3.113 -0.124 -2.163 1.00 90.94 92 ALA A CA 1
ATOM 668 C C . ALA A 1 92 ? -3.273 1.406 -2.183 1.00 90.94 92 ALA A C 1
ATOM 670 O O . ALA A 1 92 ? -3.827 1.988 -1.248 1.00 90.94 92 ALA A O 1
ATOM 671 N N . ALA A 1 93 ? -2.835 2.063 -3.261 1.00 90.88 93 ALA A N 1
ATOM 672 C CA . ALA A 1 93 ? -2.979 3.503 -3.435 1.00 90.88 93 ALA A CA 1
ATOM 673 C C . ALA A 1 93 ? -4.445 3.918 -3.574 1.00 90.88 93 ALA A C 1
ATOM 675 O O . ALA A 1 93 ? -4.843 4.911 -2.966 1.00 90.88 93 ALA A O 1
ATOM 676 N N . GLU A 1 94 ? -5.250 3.153 -4.308 1.00 92.44 94 GLU A N 1
ATOM 677 C CA . GLU A 1 94 ? -6.694 3.355 -4.413 1.00 92.44 94 GLU A CA 1
ATOM 678 C C . GLU A 1 94 ? -7.380 3.207 -3.050 1.00 92.44 94 GLU A C 1
ATOM 680 O O . GLU A 1 94 ? -8.168 4.067 -2.661 1.00 92.44 94 GLU A O 1
ATOM 685 N N . SER A 1 95 ? -7.031 2.177 -2.274 1.00 91.56 95 SER A N 1
ATOM 686 C CA . SER A 1 95 ? -7.577 1.951 -0.928 1.00 91.56 95 SER A CA 1
ATOM 687 C C . SER A 1 95 ? -7.279 3.105 0.038 1.00 91.56 95 SER A C 1
ATOM 689 O O . SER A 1 95 ? -8.136 3.491 0.836 1.00 91.56 95 SER A O 1
ATOM 691 N N . ILE A 1 96 ? -6.086 3.703 -0.058 1.00 90.94 96 ILE A N 1
ATOM 692 C CA . ILE A 1 96 ? -5.735 4.909 0.704 1.00 90.94 96 ILE A CA 1
ATOM 693 C C . ILE A 1 96 ? -6.518 6.122 0.185 1.00 90.94 96 ILE A C 1
ATOM 695 O O . ILE A 1 96 ? -7.171 6.808 0.963 1.00 90.94 96 ILE A O 1
ATOM 699 N N . ASN A 1 97 ? -6.490 6.383 -1.124 1.00 88.94 97 ASN A N 1
ATOM 700 C CA . ASN A 1 97 ? -7.092 7.587 -1.708 1.00 88.94 97 ASN A CA 1
ATOM 701 C C . ASN A 1 97 ? -8.628 7.615 -1.591 1.00 88.94 97 ASN A C 1
ATOM 703 O O . ASN A 1 97 ? -9.210 8.690 -1.492 1.00 88.94 97 ASN A O 1
ATOM 707 N N . SER A 1 98 ? -9.283 6.452 -1.604 1.00 89.81 98 SER A N 1
ATOM 708 C CA . SER A 1 98 ? -10.736 6.313 -1.417 1.00 89.81 98 SER A CA 1
ATOM 709 C C . SER A 1 98 ? -11.178 6.448 0.044 1.00 89.81 98 SER A C 1
ATOM 711 O O . SER A 1 98 ? -12.373 6.509 0.313 1.00 89.81 98 SER A O 1
ATOM 713 N N . GLY A 1 99 ? -10.240 6.468 0.998 1.00 88.12 99 GLY A N 1
ATOM 714 C CA . GLY A 1 99 ? -10.537 6.476 2.432 1.00 88.12 99 GLY A CA 1
ATOM 715 C C . GLY A 1 99 ? -10.906 5.105 3.011 1.00 88.12 99 GLY A C 1
ATOM 716 O O . GLY A 1 99 ? -11.042 4.981 4.229 1.00 88.12 99 GLY A O 1
ATOM 717 N N . ASN A 1 100 ? -10.991 4.054 2.187 1.00 88.56 100 ASN A N 1
ATOM 718 C CA . ASN A 1 100 ? -11.309 2.690 2.625 1.00 88.56 100 ASN A CA 1
ATOM 719 C C . ASN A 1 100 ? -10.319 2.178 3.682 1.00 88.56 100 ASN A C 1
ATOM 721 O O . ASN A 1 100 ? -10.719 1.575 4.680 1.00 88.56 100 ASN A O 1
ATOM 725 N N . ALA A 1 101 ? -9.025 2.457 3.501 1.00 86.69 101 ALA A N 1
ATOM 726 C CA . ALA A 1 101 ? -7.996 2.091 4.470 1.00 86.69 101 ALA A CA 1
ATOM 727 C C . ALA A 1 101 ? -8.214 2.781 5.831 1.00 86.69 101 ALA A C 1
ATOM 729 O O . ALA A 1 101 ? -8.084 2.149 6.883 1.00 86.69 101 ALA A O 1
ATOM 730 N N . ARG A 1 102 ? -8.608 4.062 5.821 1.00 87.69 102 ARG A N 1
ATOM 731 C CA . ARG A 1 102 ? -8.906 4.832 7.035 1.00 87.69 102 ARG A CA 1
ATOM 732 C C . ARG A 1 102 ? -10.151 4.304 7.737 1.00 87.69 102 ARG A C 1
ATOM 734 O O . ARG A 1 102 ? -10.114 4.076 8.943 1.00 87.69 102 ARG A O 1
ATOM 741 N N . GLN A 1 103 ? -11.212 4.039 6.977 1.00 89.19 103 GLN A N 1
ATOM 742 C CA . GLN A 1 103 ? -12.448 3.460 7.496 1.00 89.19 103 GLN A CA 1
ATOM 743 C C . GLN A 1 103 ? -12.201 2.088 8.132 1.00 89.19 103 GLN A C 1
ATOM 745 O O . GLN A 1 103 ? -12.746 1.797 9.196 1.00 89.19 103 GLN A O 1
ATOM 750 N N . LYS A 1 104 ? -11.345 1.253 7.526 1.00 89.12 104 LYS A N 1
ATOM 751 C CA . LYS A 1 104 ? -11.016 -0.062 8.085 1.00 89.12 104 LYS A CA 1
ATOM 752 C C . LYS A 1 104 ? -10.274 0.039 9.417 1.00 89.12 104 LYS A C 1
ATOM 754 O O . LYS A 1 104 ? -10.550 -0.761 10.309 1.00 89.12 104 LYS A O 1
ATOM 759 N N . LEU A 1 105 ? -9.387 1.025 9.572 1.00 87.06 105 LEU A N 1
ATOM 760 C CA . LEU A 1 105 ? -8.752 1.300 10.861 1.00 87.06 105 LEU A CA 1
ATOM 761 C C . LEU A 1 105 ? -9.781 1.752 11.908 1.00 87.06 105 LEU A C 1
ATOM 763 O O . LEU A 1 105 ? -9.743 1.249 13.025 1.00 87.06 105 LEU A O 1
ATOM 767 N N . SER A 1 106 ? -10.722 2.635 11.556 1.00 86.00 106 SER A N 1
ATOM 768 C CA . SER A 1 106 ? -11.788 3.054 12.482 1.00 86.00 106 SER A CA 1
ATOM 769 C C . SER A 1 106 ? -12.646 1.873 12.944 1.00 86.00 106 SER A C 1
ATOM 771 O O . SER A 1 106 ? -12.845 1.705 14.142 1.00 86.00 106 SER A O 1
ATOM 773 N N . GLN A 1 107 ? -13.057 0.997 12.020 1.00 88.50 107 GLN A N 1
ATOM 774 C CA . GLN A 1 107 ? -13.790 -0.230 12.359 1.00 88.50 107 GLN A CA 1
ATOM 775 C C . GLN A 1 107 ? -12.996 -1.137 13.303 1.00 88.50 107 GLN A C 1
ATOM 777 O O . GLN A 1 107 ? -13.571 -1.732 14.208 1.00 88.50 107 GLN A O 1
ATOM 782 N N . LEU A 1 108 ? -11.681 -1.268 13.094 1.00 87.69 108 LEU A N 1
ATOM 783 C CA . LEU A 1 108 ? -10.835 -2.071 13.974 1.00 87.69 108 LEU A CA 1
ATOM 784 C C . LEU A 1 108 ? -10.810 -1.491 15.392 1.00 87.69 108 LEU A C 1
ATOM 786 O O . LEU A 1 108 ? -10.989 -2.245 16.340 1.00 87.69 108 LEU A O 1
ATOM 790 N N . VAL A 1 109 ? -10.638 -0.172 15.527 1.00 87.38 109 VAL A N 1
ATOM 791 C CA . VAL A 1 109 ? -10.641 0.523 16.825 1.00 87.38 109 VAL A CA 1
ATOM 792 C C . VAL A 1 109 ? -11.981 0.352 17.540 1.00 87.38 109 VAL A C 1
ATOM 794 O O . VAL A 1 109 ? -12.001 0.038 18.728 1.00 87.38 109 VAL A O 1
ATOM 797 N N . GLU A 1 110 ? -13.093 0.524 16.822 1.00 88.38 110 GLU A N 1
ATOM 798 C CA . GLU A 1 110 ? -14.439 0.287 17.355 1.00 88.38 110 GLU A CA 1
ATOM 799 C C . GLU A 1 110 ? -14.586 -1.155 17.848 1.00 88.38 110 GLU A C 1
ATOM 801 O O . GLU A 1 110 ? -15.010 -1.372 18.978 1.00 88.38 110 GLU A O 1
ATOM 806 N N . MET A 1 111 ? -14.169 -2.142 17.048 1.00 89.94 111 MET A N 1
ATOM 807 C CA . MET A 1 111 ? -14.244 -3.554 17.430 1.00 89.94 111 MET A CA 1
ATOM 808 C C . MET A 1 111 ? -13.374 -3.901 18.644 1.00 89.94 111 MET A C 1
ATOM 810 O O . MET A 1 111 ? -13.786 -4.724 19.455 1.00 89.94 111 MET A O 1
ATOM 814 N N . THR A 1 112 ? -12.179 -3.320 18.778 1.00 87.12 112 THR A N 1
ATOM 815 C CA . THR A 1 112 ? -11.267 -3.637 19.891 1.00 87.12 112 THR A CA 1
ATOM 816 C C . THR A 1 112 ? -11.614 -2.908 21.186 1.00 87.12 112 THR A C 1
ATOM 818 O O . THR A 1 112 ? -11.263 -3.400 22.253 1.00 87.12 112 THR A O 1
ATOM 821 N N . ASN A 1 113 ? -12.288 -1.757 21.101 1.00 80.94 113 ASN A N 1
ATOM 822 C CA . ASN A 1 113 ? -12.693 -0.957 22.262 1.00 80.94 113 ASN A CA 1
ATOM 823 C C . ASN A 1 113 ? -14.150 -1.195 22.683 1.00 80.94 113 ASN A C 1
ATOM 825 O O . ASN A 1 113 ? -14.549 -0.720 23.741 1.00 80.94 113 ASN A O 1
ATOM 829 N N . ALA A 1 114 ? -14.944 -1.917 21.888 1.00 65.19 114 ALA A N 1
ATOM 830 C CA . ALA A 1 114 ? -16.292 -2.365 22.253 1.00 65.19 114 ALA A CA 1
ATOM 831 C C . ALA A 1 114 ? -16.293 -3.540 23.261 1.00 65.19 114 ALA A C 1
ATOM 833 O O . ALA A 1 114 ? -17.236 -4.332 23.277 1.00 65.19 114 ALA A O 1
ATOM 834 N N . ALA A 1 115 ? -15.239 -3.653 24.074 1.00 47.50 115 ALA A N 1
ATOM 835 C CA . ALA A 1 115 ? -15.080 -4.635 25.143 1.00 47.50 115 ALA A CA 1
ATOM 836 C C . ALA A 1 115 ? -15.318 -3.988 26.513 1.00 47.50 115 ALA A C 1
ATOM 838 O O . ALA A 1 115 ? -14.744 -2.902 26.757 1.00 47.50 115 ALA A O 1
#

Sequence (115 aa):
MPSCSRICGPTKVAELRDGQVKEYAIEPEQFGFKRCRLEELHGGNADQSAAIVAGVLDGKKSAARDVVLLNSGAALYVSGKAATIQDGIGLAAESINSGNARQKLSQLVEMTNAA

Foldseek 3Di:
DDDDDDQQDWDWDFDQDPNDTDIDTDHLVVLPDDRDDPVQVCCDDPVSVVVLVVCLLLVNDGPSVSVQLQVQLVVCCNVVVAVDSNRSSVVSSCCSPVSVSVVVVVVVVCVVPVD

Radius of gyration: 15.64 Å; chains: 1; bounding box: 42×38×36 Å

pLDDT: mean 78.23, std 13.46, range [35.75, 92.44]

Secondary structure (DSSP, 8-state):
-----TTSS-EEEEEEETTEEEEEEE-GGGGTPPPPPGGGG---SHHHHHHHHHHHHTT--SHHHHHHHHHHHHHHHHTTS-SSHHHHHHHHHHHHHTSHHHHHHHHHHHHHH--